Protein AF-A0A3Q2YQG5-F1 (afdb_monomer_lite)

Secondary structure (DSSP, 8-state):
---S----------SS-SS----HHHHHHHHHHHHHHHHHHH-EEEETTTEEEES--

Foldseek 3Di:
DPDPPCPPPPPPPPVDDDDDPPPVVVVVVVVVVVVVVVCLVPDWDDDPVVDIDRDRD

Structure (mmCIF, N/CA/C/O backbone):
data_AF-A0A3Q2YQG5-F1
#
_entry.id   AF-A0A3Q2YQG5-F1
#
loop_
_atom_site.group_PDB
_atom_site.id
_atom_site.type_symbol
_atom_site.label_atom_id
_atom_site.label_alt_id
_atom_site.label_comp_id
_atom_site.label_asym_id
_atom_site.label_entity_id
_atom_site.label_seq_id
_atom_site.pdbx_PDB_ins_code
_atom_site.Cartn_x
_atom_site.Cartn_y
_atom_site.Cartn_z
_atom_site.occupancy
_atom_site.B_iso_or_equiv
_atom_site.auth_seq_id
_atom_site.auth_comp_id
_atom_site.auth_asym_id
_atom_site.auth_atom_id
_atom_site.pdbx_PDB_model_num
ATOM 1 N N . MET A 1 1 ? 12.858 -41.478 -26.444 1.00 47.78 1 MET A N 1
ATOM 2 C CA . MET A 1 1 ? 12.811 -40.752 -25.157 1.00 47.78 1 MET A CA 1
ATOM 3 C C . MET A 1 1 ? 13.272 -39.319 -25.408 1.00 47.78 1 MET A C 1
ATOM 5 O O . MET A 1 1 ? 14.454 -39.042 -25.296 1.00 47.78 1 MET A O 1
ATOM 9 N N . SER A 1 2 ? 12.368 -38.438 -25.845 1.00 55.28 2 SER A N 1
ATOM 10 C CA . SER A 1 2 ? 12.655 -37.036 -26.205 1.00 55.28 2 SER A CA 1
ATOM 11 C C . SER A 1 2 ? 12.295 -36.100 -25.046 1.00 55.28 2 SER A C 1
ATOM 13 O O . SER A 1 2 ? 11.328 -35.347 -25.125 1.00 55.28 2 SER A O 1
ATOM 15 N N . GLY A 1 3 ? 12.997 -36.235 -23.922 1.00 55.47 3 GLY A N 1
ATOM 16 C CA . GLY A 1 3 ? 12.651 -35.503 -22.697 1.00 55.47 3 GLY A CA 1
ATOM 17 C C . GLY A 1 3 ? 13.838 -35.122 -21.820 1.00 55.47 3 GLY A C 1
ATOM 18 O O . GLY A 1 3 ? 13.627 -34.811 -20.656 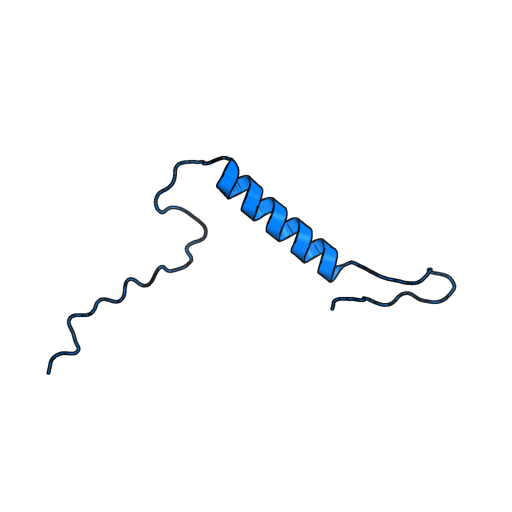1.00 55.47 3 GLY A O 1
ATOM 19 N N . PHE A 1 4 ? 15.066 -35.186 -22.343 1.00 56.00 4 PHE A N 1
ATOM 20 C CA . PHE A 1 4 ? 16.283 -34.851 -21.590 1.00 56.00 4 PHE A CA 1
ATOM 21 C C . PHE A 1 4 ? 17.074 -33.663 -22.171 1.00 56.00 4 PHE A C 1
ATOM 23 O O . PHE A 1 4 ? 18.084 -33.291 -21.588 1.00 56.00 4 PHE A O 1
ATOM 30 N N . ASP A 1 5 ? 16.590 -33.047 -23.258 1.00 57.66 5 ASP A N 1
ATOM 31 C CA . ASP A 1 5 ? 17.262 -31.954 -23.990 1.00 57.66 5 ASP A CA 1
ATOM 32 C C . ASP A 1 5 ? 16.528 -30.607 -23.894 1.00 57.66 5 ASP A C 1
ATOM 34 O O . ASP A 1 5 ? 16.715 -29.736 -24.738 1.00 57.66 5 ASP A O 1
ATOM 38 N N . ASP A 1 6 ? 15.705 -30.405 -22.865 1.00 62.97 6 ASP A N 1
ATOM 39 C CA . ASP A 1 6 ? 15.217 -29.061 -22.552 1.0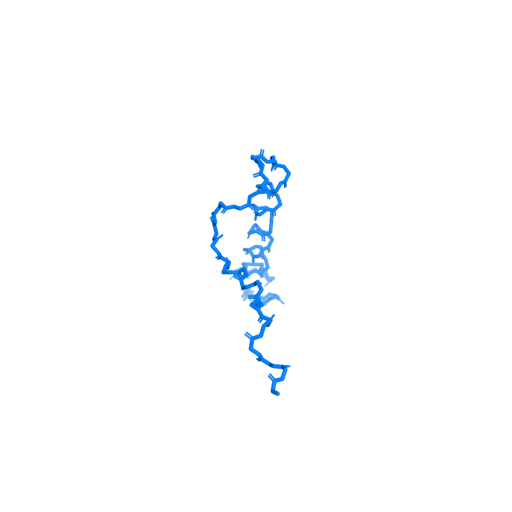0 62.97 6 ASP A CA 1
ATOM 40 C C . ASP A 1 6 ? 15.870 -28.617 -21.241 1.00 62.97 6 ASP A C 1
ATOM 42 O O . ASP A 1 6 ? 15.293 -28.799 -20.160 1.00 62.97 6 ASP A O 1
ATOM 46 N N . PRO A 1 7 ? 17.122 -28.108 -21.283 1.00 61.12 7 PRO A N 1
ATOM 47 C CA . PRO A 1 7 ? 17.687 -27.394 -20.155 1.00 61.12 7 PRO A CA 1
ATOM 48 C C . PRO A 1 7 ? 16.865 -26.117 -20.008 1.00 61.12 7 PRO A C 1
ATOM 50 O O . PRO A 1 7 ? 17.230 -25.060 -20.519 1.00 61.12 7 PRO A O 1
ATOM 53 N N . GLY A 1 8 ? 15.709 -26.234 -19.348 1.00 57.72 8 GLY A N 1
ATOM 54 C CA . GLY A 1 8 ? 14.882 -25.101 -18.985 1.00 57.72 8 GLY A CA 1
ATOM 55 C C . GLY A 1 8 ? 15.804 -24.071 -18.357 1.00 57.72 8 GLY A C 1
ATOM 56 O O . GLY A 1 8 ? 16.521 -24.377 -17.403 1.00 57.72 8 GLY A O 1
ATOM 57 N N . ILE A 1 9 ? 15.872 -22.884 -18.955 1.00 59.78 9 ILE A N 1
ATOM 58 C CA . ILE A 1 9 ? 16.675 -21.795 -18.416 1.00 59.78 9 ILE A CA 1
ATOM 59 C C . ILE A 1 9 ? 15.990 -21.389 -17.116 1.00 59.78 9 ILE A C 1
ATOM 61 O O . ILE A 1 9 ? 15.047 -20.598 -17.092 1.00 59.78 9 ILE A O 1
ATOM 65 N N . TYR A 1 10 ? 16.432 -21.994 -16.019 1.00 56.16 10 TYR A N 1
ATOM 66 C CA . TYR A 1 10 ? 16.041 -21.591 -14.687 1.00 56.16 10 TYR A CA 1
ATOM 67 C C . TYR A 1 10 ? 16.814 -20.316 -14.392 1.00 56.16 10 TYR A C 1
ATOM 69 O O . TYR A 1 10 ? 17.961 -20.353 -13.949 1.00 56.16 10 TYR A O 1
ATOM 77 N N . TYR A 1 11 ? 16.182 -19.174 -14.649 1.00 57.22 11 TYR A N 1
ATOM 78 C CA . TYR A 1 11 ? 16.589 -17.939 -14.004 1.00 57.22 11 TYR A CA 1
ATOM 79 C C . TYR A 1 11 ? 16.343 -18.137 -12.509 1.00 57.22 11 TYR A C 1
ATOM 81 O O . TYR A 1 11 ? 15.251 -17.901 -11.995 1.00 57.22 11 TYR A O 1
ATOM 89 N N . SER A 1 12 ? 17.356 -18.639 -11.805 1.00 56.75 12 SER A N 1
ATOM 90 C CA . SER A 1 12 ? 17.488 -18.378 -10.383 1.00 56.75 12 SER A CA 1
ATOM 91 C C . SER A 1 12 ? 17.373 -16.868 -10.252 1.00 56.75 12 SER A C 1
ATOM 93 O O . SER A 1 12 ? 18.162 -16.159 -10.882 1.00 56.75 12 SER A O 1
ATOM 95 N N . ASP A 1 13 ? 16.368 -16.392 -9.514 1.00 55.16 13 ASP A N 1
ATOM 96 C CA . ASP A 1 13 ? 16.180 -14.987 -9.139 1.00 55.16 13 ASP A CA 1
ATOM 97 C C . ASP A 1 13 ? 17.328 -14.597 -8.189 1.00 55.16 13 ASP A C 1
ATOM 99 O O . ASP A 1 13 ? 17.175 -14.331 -6.997 1.00 55.16 13 ASP A O 1
ATOM 103 N N . SER A 1 14 ? 18.543 -14.685 -8.724 1.00 50.59 14 SER A N 1
ATOM 104 C CA . SER A 1 14 ? 19.752 -14.100 -8.216 1.00 50.59 14 SER A CA 1
ATOM 105 C C . SER A 1 14 ? 19.486 -12.619 -8.352 1.00 50.59 14 SER A C 1
ATOM 107 O O . SER A 1 14 ? 19.509 -12.064 -9.448 1.00 50.59 14 SER A O 1
ATOM 109 N N . PHE A 1 15 ? 19.166 -11.995 -7.224 1.00 58.28 15 PHE A N 1
ATOM 110 C CA . PHE A 1 15 ? 18.966 -10.558 -7.041 1.00 58.28 15 PHE A CA 1
ATOM 111 C C . PHE A 1 15 ? 20.239 -9.732 -7.345 1.00 58.28 15 PHE A C 1
ATOM 113 O O . PHE A 1 15 ? 20.579 -8.782 -6.643 1.00 58.28 15 PHE A O 1
ATOM 120 N N . GLY A 1 16 ? 20.971 -10.079 -8.395 1.00 55.34 16 GLY A N 1
ATOM 121 C CA . GLY A 1 16 ? 22.199 -9.446 -8.816 1.00 55.34 16 GLY A CA 1
ATOM 122 C C . GLY A 1 16 ? 22.799 -10.181 -10.007 1.00 55.34 16 GLY A C 1
ATOM 123 O O . GLY A 1 16 ? 23.084 -11.368 -9.923 1.00 55.34 16 GLY A O 1
ATOM 124 N N . ALA A 1 17 ? 23.058 -9.411 -11.062 1.00 51.06 17 ALA A N 1
ATOM 125 C CA . ALA A 1 17 ? 23.955 -9.718 -12.174 1.00 51.06 17 ALA A CA 1
ATOM 126 C C . ALA A 1 17 ? 23.425 -10.673 -13.260 1.00 51.06 17 ALA A C 1
ATOM 128 O O . ALA A 1 17 ? 23.719 -11.862 -13.283 1.00 51.06 17 ALA A O 1
ATOM 129 N N . GLY A 1 18 ? 22.732 -10.090 -14.240 1.00 49.53 18 GLY A N 1
ATOM 130 C CA . GLY A 1 18 ? 22.465 -10.722 -15.529 1.00 49.53 18 GLY A CA 1
ATOM 131 C C . GLY A 1 18 ? 21.849 -9.732 -16.513 1.00 49.53 18 GLY A C 1
ATOM 132 O O . GLY A 1 18 ? 20.635 -9.614 -16.576 1.00 49.53 18 GLY A O 1
ATOM 133 N N . GLU A 1 19 ? 22.707 -8.995 -17.223 1.00 46.94 19 GLU A N 1
ATOM 134 C CA . GLU A 1 19 ? 22.409 -8.227 -18.446 1.00 46.94 19 GLU A CA 1
ATOM 135 C C . GLU A 1 19 ? 21.271 -7.196 -18.407 1.00 46.94 19 GLU A C 1
ATOM 137 O O . GLU A 1 19 ? 20.255 -7.281 -19.088 1.00 46.94 19 GLU A O 1
ATOM 142 N N . GLN A 1 20 ? 21.533 -6.115 -17.692 1.00 45.75 20 GLN A N 1
ATOM 143 C CA . GLN A 1 20 ? 21.377 -4.756 -18.204 1.00 45.75 20 GLN A CA 1
ATOM 144 C C . GLN A 1 20 ? 22.379 -3.928 -17.396 1.00 45.75 20 GLN A C 1
ATOM 146 O O . GLN A 1 20 ? 22.630 -4.240 -16.228 1.00 45.75 20 GLN A O 1
ATOM 151 N N . GLY A 1 21 ? 23.010 -2.913 -17.990 1.00 50.03 21 GLY A N 1
ATOM 152 C CA . GLY A 1 21 ? 23.790 -1.941 -17.214 1.00 50.03 21 GLY A CA 1
ATOM 153 C C . GLY A 1 21 ? 22.943 -1.345 -16.076 1.00 50.03 21 GLY A C 1
ATOM 154 O O . GLY A 1 21 ? 21.770 -1.694 -15.939 1.00 50.03 21 GLY A O 1
ATOM 155 N N . PRO A 1 22 ? 23.476 -0.444 -15.236 1.00 50.50 22 PRO A N 1
ATOM 156 C CA . PRO A 1 22 ? 22.675 0.260 -14.244 1.00 50.50 22 PRO A CA 1
ATOM 157 C C . PRO A 1 22 ? 21.717 1.205 -14.978 1.00 50.50 22 PRO A C 1
ATOM 159 O O . PRO A 1 22 ? 21.909 2.414 -15.019 1.00 50.50 22 PRO A O 1
ATOM 162 N N . ASP A 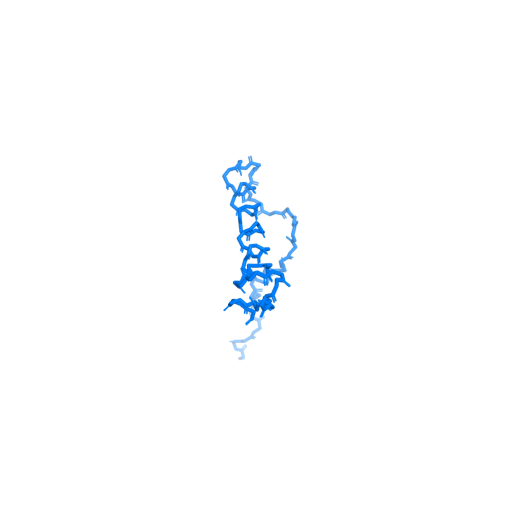1 23 ? 20.694 0.641 -15.606 1.00 58.81 23 ASP A N 1
ATOM 163 C CA . ASP A 1 23 ? 19.621 1.369 -16.220 1.00 58.81 23 ASP A CA 1
ATOM 164 C C . ASP A 1 23 ? 18.891 1.955 -15.022 1.00 58.81 23 ASP A C 1
ATOM 166 O O . ASP A 1 23 ? 18.211 1.249 -14.265 1.00 58.81 23 ASP A O 1
ATOM 170 N N . GLU A 1 24 ? 19.127 3.241 -14.760 1.00 63.84 24 GLU A N 1
ATOM 171 C CA . GLU A 1 24 ? 18.551 3.948 -13.619 1.00 63.84 24 GLU A CA 1
ATOM 172 C C . GLU A 1 24 ? 17.042 3.683 -13.524 1.00 63.84 24 GLU A C 1
ATOM 174 O O . GLU A 1 24 ? 16.483 3.617 -12.430 1.00 63.84 24 GLU A O 1
ATOM 179 N N . GLY A 1 25 ? 16.378 3.484 -14.668 1.00 70.81 25 GLY A N 1
ATOM 180 C CA . GLY A 1 25 ? 14.975 3.096 -14.757 1.00 70.81 25 GLY A CA 1
ATOM 181 C C . GLY A 1 25 ? 14.645 1.779 -14.046 1.00 70.81 25 GLY A C 1
ATOM 182 O O . GLY A 1 25 ? 13.642 1.714 -13.333 1.00 70.81 25 GLY A O 1
ATOM 183 N N . GLY A 1 26 ? 15.477 0.743 -14.177 1.00 76.69 26 GLY A N 1
ATOM 184 C CA . GLY A 1 26 ? 15.294 -0.549 -13.510 1.00 76.69 26 GLY A CA 1
ATOM 185 C C . GLY A 1 26 ? 15.435 -0.441 -11.992 1.00 76.69 26 GLY A C 1
ATOM 186 O O . GLY A 1 26 ? 14.546 -0.861 -11.244 1.00 76.69 26 GLY A O 1
ATOM 187 N N . GLN A 1 27 ? 16.494 0.222 -11.523 1.00 76.19 27 GLN A N 1
ATOM 188 C CA . GLN A 1 27 ? 16.715 0.451 -10.091 1.00 76.19 27 GLN A CA 1
ATOM 189 C C . GLN A 1 27 ? 15.617 1.332 -9.471 1.00 76.19 27 GLN A C 1
ATOM 191 O O . GLN A 1 27 ? 15.092 1.009 -8.400 1.00 76.19 27 GLN A O 1
ATOM 196 N N . LYS A 1 28 ? 15.195 2.399 -10.167 1.00 84.25 28 LYS A N 1
ATOM 197 C CA . LYS A 1 28 ? 14.069 3.257 -9.756 1.00 84.25 28 LYS A CA 1
ATOM 198 C C . LYS A 1 28 ? 12.777 2.445 -9.631 1.00 84.25 28 LYS A C 1
ATOM 200 O O . LYS A 1 28 ? 12.087 2.555 -8.617 1.00 84.25 28 LYS A O 1
ATOM 205 N N . ARG A 1 29 ? 12.468 1.568 -10.596 1.00 87.44 29 ARG A 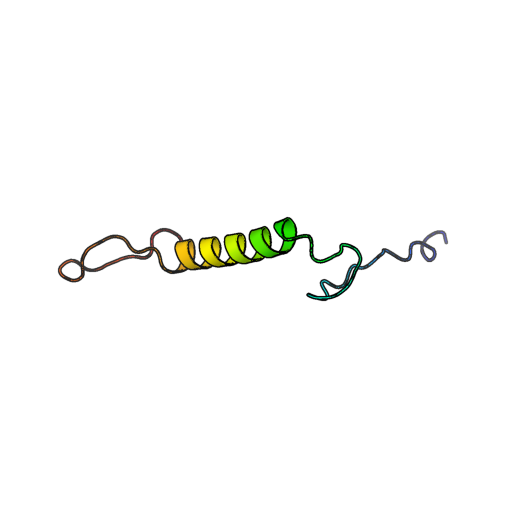N 1
ATOM 206 C CA . ARG A 1 29 ? 11.279 0.691 -10.550 1.00 87.44 29 ARG A CA 1
ATOM 207 C C . ARG A 1 29 ? 11.288 -0.241 -9.337 1.00 87.44 29 ARG A C 1
ATOM 209 O O . ARG A 1 29 ? 10.252 -0.388 -8.690 1.00 87.44 29 ARG A O 1
ATOM 216 N N . ILE A 1 30 ? 12.430 -0.839 -8.999 1.00 89.94 30 ILE A N 1
ATOM 217 C CA . ILE A 1 30 ? 12.557 -1.726 -7.829 1.00 89.94 30 ILE A CA 1
ATOM 218 C C . ILE A 1 30 ? 12.303 -0.951 -6.530 1.00 89.94 30 ILE A C 1
ATOM 220 O O . ILE A 1 30 ? 11.511 -1.387 -5.689 1.00 89.94 30 ILE A O 1
ATOM 224 N N . GLN A 1 31 ? 12.911 0.229 -6.380 1.00 92.06 31 GLN A N 1
ATOM 225 C CA . GLN A 1 31 ? 12.701 1.072 -5.200 1.00 92.06 31 GLN A CA 1
ATOM 226 C C . GLN A 1 31 ? 11.240 1.517 -5.065 1.00 92.06 31 GLN A C 1
ATOM 228 O O . GLN A 1 31 ? 10.676 1.462 -3.971 1.00 92.06 31 GLN A O 1
ATOM 233 N N . ILE A 1 32 ? 10.604 1.904 -6.174 1.00 93.88 32 ILE A N 1
ATOM 234 C CA . ILE A 1 32 ? 9.191 2.293 -6.210 1.00 93.88 32 ILE A CA 1
ATOM 235 C C . ILE A 1 32 ? 8.294 1.117 -5.802 1.00 93.88 32 ILE A C 1
ATOM 237 O O . ILE A 1 32 ? 7.445 1.276 -4.925 1.00 93.88 32 ILE A O 1
ATOM 241 N N . LYS A 1 33 ? 8.520 -0.084 -6.352 1.00 95.06 33 LYS A N 1
ATOM 242 C CA . LYS A 1 33 ? 7.779 -1.298 -5.963 1.00 95.06 33 LYS A CA 1
ATOM 243 C C . LYS A 1 33 ? 7.898 -1.584 -4.464 1.00 95.06 33 LYS A C 1
ATOM 245 O O . LYS A 1 33 ? 6.896 -1.898 -3.823 1.00 95.06 33 LYS A O 1
ATOM 250 N N . LYS A 1 34 ? 9.097 -1.435 -3.887 1.00 95.69 34 LYS A N 1
ATOM 251 C CA . LYS A 1 34 ? 9.318 -1.609 -2.442 1.00 95.69 34 LYS A CA 1
ATOM 252 C C . LYS A 1 34 ? 8.517 -0.593 -1.623 1.00 95.69 34 LYS A C 1
ATOM 254 O O . LYS A 1 34 ? 7.851 -0.983 -0.669 1.00 95.69 34 LYS A O 1
ATOM 259 N N . ARG A 1 35 ? 8.528 0.685 -2.016 1.00 96.12 35 ARG A N 1
ATOM 260 C CA . ARG A 1 35 ? 7.765 1.749 -1.336 1.00 96.12 35 ARG A CA 1
ATOM 261 C C . ARG A 1 35 ? 6.257 1.505 -1.391 1.00 96.12 35 ARG A C 1
ATOM 263 O O . ARG A 1 35 ? 5.595 1.648 -0.371 1.00 96.12 35 ARG A O 1
ATOM 270 N N . PHE A 1 36 ? 5.725 1.078 -2.537 1.00 96.75 36 PHE A N 1
ATOM 271 C CA . PHE A 1 36 ? 4.302 0.746 -2.657 1.00 96.75 36 PHE A CA 1
ATOM 272 C C . PHE A 1 36 ? 3.901 -0.459 -1.806 1.00 96.75 36 PHE A C 1
ATOM 274 O O . PHE A 1 36 ? 2.854 -0.431 -1.164 1.00 96.75 36 PHE A O 1
ATOM 281 N N . ARG A 1 37 ? 4.743 -1.496 -1.745 1.00 95.88 37 ARG A N 1
ATOM 282 C CA . ARG A 1 37 ? 4.500 -2.651 -0.872 1.00 95.88 37 ARG A CA 1
ATOM 283 C C . ARG A 1 37 ? 4.444 -2.239 0.600 1.00 95.88 37 ARG A C 1
ATOM 285 O O . ARG A 1 37 ? 3.536 -2.649 1.316 1.00 95.88 37 ARG A O 1
ATOM 292 N N . GLU A 1 38 ? 5.386 -1.408 1.037 1.00 96.31 38 GLU A N 1
ATOM 293 C CA . GLU A 1 38 ? 5.403 -0.890 2.408 1.00 96.31 38 GLU A CA 1
ATOM 294 C C . GLU A 1 38 ? 4.207 0.013 2.705 1.00 96.31 38 GLU A C 1
ATOM 296 O O . GLU A 1 38 ? 3.610 -0.105 3.773 1.00 96.31 38 GLU A O 1
ATOM 301 N N . PHE A 1 39 ? 3.806 0.850 1.748 1.00 96.50 39 PHE A N 1
ATOM 302 C CA . PHE A 1 39 ? 2.603 1.666 1.869 1.00 96.50 39 PHE A CA 1
ATOM 303 C C . PHE A 1 39 ? 1.368 0.801 2.129 1.00 96.50 39 PHE A C 1
ATOM 305 O O . PHE A 1 39 ? 0.676 1.024 3.116 1.00 96.50 39 PHE A O 1
ATOM 312 N N . LEU A 1 40 ? 1.117 -0.217 1.299 1.00 96.00 40 LEU A N 1
ATOM 313 C CA . LEU A 1 40 ? -0.048 -1.093 1.468 1.00 96.00 40 LEU A CA 1
ATOM 314 C C . LEU A 1 40 ? -0.016 -1.820 2.819 1.00 96.00 40 LEU A C 1
ATOM 316 O O . LEU A 1 40 ? -1.041 -1.913 3.489 1.00 96.00 40 LEU A O 1
ATOM 320 N N . ARG A 1 41 ? 1.172 -2.260 3.252 1.00 94.50 41 ARG A N 1
ATOM 321 C CA . ARG A 1 41 ? 1.371 -2.936 4.540 1.00 94.50 41 ARG A CA 1
ATOM 322 C C . ARG A 1 41 ? 1.067 -2.039 5.742 1.00 94.50 41 ARG A C 1
ATOM 324 O O . ARG A 1 41 ? 0.575 -2.528 6.754 1.00 94.50 41 ARG A O 1
ATOM 331 N N . GLN A 1 42 ? 1.408 -0.756 5.662 1.00 94.38 42 GLN A N 1
ATOM 332 C CA . GLN A 1 42 ? 1.331 0.174 6.794 1.00 94.38 42 GLN A CA 1
ATOM 333 C C . GLN A 1 42 ? 0.073 1.046 6.781 1.00 94.38 42 GLN A C 1
ATOM 335 O O . GLN A 1 42 ? -0.271 1.633 7.807 1.00 94.38 42 GLN A O 1
ATOM 340 N N . PHE A 1 43 ? -0.608 1.151 5.638 1.00 94.88 43 PHE A N 1
ATOM 341 C CA . PHE A 1 43 ? -1.754 2.031 5.479 1.00 94.88 43 PHE A CA 1
ATOM 342 C C . PHE A 1 43 ? -2.881 1.649 6.443 1.00 94.88 43 PHE A C 1
ATOM 344 O O . PHE A 1 43 ? -3.461 0.558 6.380 1.00 94.88 43 PHE A O 1
ATOM 351 N N . ARG A 1 44 ? -3.198 2.598 7.323 1.00 93.62 44 ARG A N 1
ATOM 352 C CA . ARG A 1 44 ? -4.208 2.471 8.368 1.00 93.62 44 ARG A CA 1
ATOM 353 C C . ARG A 1 44 ? -5.275 3.547 8.228 1.00 93.62 44 ARG A C 1
ATOM 355 O O . ARG A 1 44 ? -4.974 4.679 7.856 1.00 93.62 44 ARG A O 1
ATOM 362 N N . VAL A 1 45 ? -6.511 3.180 8.537 1.00 92.69 45 VAL A N 1
ATOM 363 C CA . VAL A 1 45 ? -7.675 4.074 8.562 1.00 92.69 45 VAL A CA 1
ATOM 364 C C . VAL A 1 45 ? -8.205 4.144 9.987 1.00 92.69 45 VAL A C 1
ATOM 366 O O . VAL A 1 45 ? -8.176 3.144 10.702 1.00 92.69 45 VAL A O 1
ATOM 369 N N . GLY A 1 46 ? -8.695 5.314 10.386 1.00 88.00 46 GLY A N 1
ATOM 370 C CA . GLY A 1 46 ? -9.132 5.599 11.752 1.00 88.00 46 GLY A CA 1
ATOM 371 C C . GLY A 1 46 ? -8.158 6.523 12.478 1.00 88.00 46 GLY A C 1
ATOM 372 O O . GLY A 1 46 ? -7.108 6.887 11.948 1.00 88.00 46 GLY A O 1
ATOM 373 N N . THR A 1 47 ? -8.533 6.947 13.681 1.00 83.25 47 THR A N 1
ATOM 374 C CA . THR A 1 47 ? -7.732 7.856 14.515 1.00 83.25 47 THR A CA 1
ATOM 375 C C . THR A 1 47 ? -7.399 7.185 15.838 1.00 83.25 47 THR A C 1
ATOM 377 O O . THR A 1 47 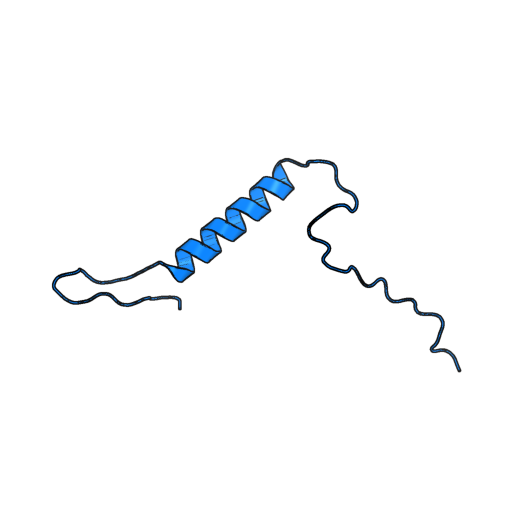? -8.167 6.353 16.316 1.00 83.25 47 THR A O 1
ATOM 380 N N . ASP A 1 48 ? -6.298 7.583 16.480 1.00 74.75 48 ASP A N 1
ATOM 381 C CA . ASP A 1 48 ? -5.824 6.952 17.724 1.00 74.75 48 ASP A CA 1
ATOM 382 C C . ASP A 1 48 ? -6.860 6.990 18.868 1.00 74.75 48 ASP A C 1
ATOM 384 O O . ASP A 1 48 ? -6.807 6.172 19.780 1.00 74.75 48 ASP A O 1
ATOM 388 N N . ARG A 1 49 ? -7.854 7.890 18.797 1.00 79.19 49 ARG A N 1
ATOM 389 C CA . ARG A 1 49 ? -8.974 7.972 19.752 1.00 79.19 49 ARG A CA 1
ATOM 390 C C . ARG A 1 49 ? -10.088 6.945 19.524 1.00 79.19 49 ARG A C 1
ATOM 392 O O . ARG A 1 49 ? -10.791 6.613 20.467 1.00 79.19 49 ARG A O 1
ATOM 399 N N . THR A 1 50 ? -10.284 6.489 18.288 1.00 82.94 50 THR A N 1
ATOM 400 C CA . THR A 1 50 ? -11.381 5.575 17.891 1.00 82.94 50 THR A CA 1
ATOM 401 C C . THR A 1 50 ? -10.878 4.183 17.505 1.00 82.94 50 THR A C 1
ATOM 403 O O . THR A 1 50 ? -11.675 3.292 17.224 1.00 82.94 50 THR A O 1
ATOM 406 N N . GLY A 1 51 ? -9.557 3.992 17.531 1.00 84.00 51 GLY A N 1
ATOM 407 C CA . GLY A 1 51 ? -8.883 2.818 16.997 1.00 84.00 51 GLY A CA 1
ATOM 408 C C . GLY A 1 51 ? -8.561 2.985 15.512 1.00 84.00 51 GLY A C 1
ATOM 409 O O . GLY A 1 51 ? -9.239 3.701 14.772 1.00 84.00 51 GLY A O 1
ATOM 410 N N . PHE A 1 52 ? -7.496 2.320 15.071 1.00 90.12 52 PHE A N 1
ATOM 411 C CA . PHE A 1 52 ? -7.138 2.238 13.659 1.00 90.12 52 PHE A CA 1
ATOM 412 C C . PHE A 1 52 ? -7.191 0.791 13.170 1.00 90.12 52 PHE A C 1
ATOM 414 O O . PHE A 1 52 ? -6.999 -0.151 13.938 1.00 90.12 52 PHE A O 1
ATOM 421 N N . THR A 1 53 ? -7.415 0.618 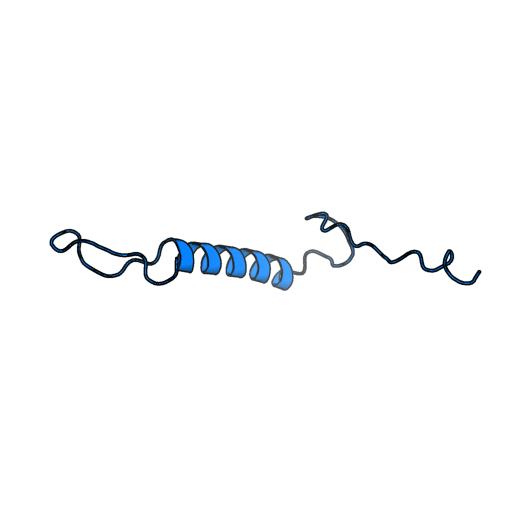11.869 1.00 90.56 53 THR A N 1
ATOM 422 C CA . THR A 1 53 ? -7.420 -0.688 11.196 1.00 90.56 53 THR A CA 1
ATOM 423 C C . THR A 1 53 ? -6.556 -0.639 9.940 1.00 90.56 53 THR A C 1
ATOM 425 O O . THR A 1 53 ? -6.481 0.394 9.271 1.00 90.56 53 THR A O 1
ATOM 428 N N . TYR A 1 54 ? -5.880 -1.743 9.614 1.00 92.56 54 TYR A N 1
ATOM 429 C CA . TYR A 1 54 ? -5.134 -1.865 8.359 1.00 92.56 54 TYR A CA 1
ATOM 430 C C . TYR A 1 54 ? -6.100 -2.188 7.219 1.00 92.56 54 TYR A C 1
ATOM 432 O O . TYR A 1 54 ? -6.799 -3.195 7.279 1.00 92.56 54 TYR A O 1
ATOM 440 N N . LYS A 1 55 ? -6.138 -1.348 6.177 1.00 92.12 55 LYS A N 1
ATOM 441 C CA . LYS A 1 55 ? -7.138 -1.483 5.099 1.00 92.12 55 LYS A CA 1
ATOM 442 C C . LYS A 1 55 ? -6.775 -2.540 4.050 1.00 92.12 55 LYS A C 1
ATOM 444 O O . LYS A 1 55 ? -7.671 -3.105 3.437 1.00 92.12 55 LYS A O 1
ATOM 449 N N . TYR A 1 56 ? -5.483 -2.765 3.813 1.00 91.75 56 TYR A N 1
ATOM 450 C CA . TYR A 1 56 ? -4.980 -3.563 2.683 1.00 91.75 56 TYR A CA 1
ATOM 451 C C . TYR A 1 56 ? -4.097 -4.747 3.117 1.00 91.75 56 TYR A C 1
ATOM 453 O O . TYR A 1 56 ? -3.245 -5.178 2.341 1.00 91.75 56 TYR A O 1
ATOM 461 N N . ARG A 1 57 ? -4.238 -5.210 4.366 1.00 79.12 57 ARG A N 1
ATOM 462 C CA . ARG A 1 57 ? -3.449 -6.325 4.908 1.00 79.12 57 ARG A CA 1
ATOM 463 C C . ARG A 1 57 ? -3.899 -7.670 4.347 1.00 79.12 57 ARG A C 1
ATOM 465 O O . ARG A 1 57 ? -5.118 -7.820 4.126 1.00 79.12 57 ARG A O 1
#

Sequence (57 aa):
MSGFDDPGIYYSDSFGAGEQGPDEGGQKRIQIKKRFREFLRQFRVGTDRTGFTYKYR

Organism: Hippocampus comes (NCBI:txid109280)

Radius of gyration: 20.78 Å; chains: 1; bounding box: 35×49×46 Å

pLDDT: mean 74.7, std 17.98, range [45.75, 96.75]